Protein AF-A0A645AH05-F1 (afdb_monomer_lite)

Sequence (166 aa):
MNACRYAFIMENSIRQEVILRMQNDTMQLKPILEMVSTCQETLINILQQVISKVDLSTYPELNALQVLFDTNWTENFKFEICKGETTEQLMDLYMNLSALSSITERSLQFYRQAANNSAYEYEKIFFNSLAEQKKVIKRRIDSALRVVYNSLWSQVGFAPFIFGKE

Radius of gyration: 18.34 Å; chains: 1; bounding box: 56×28×51 Å

Structure (mmCIF, N/CA/C/O backbone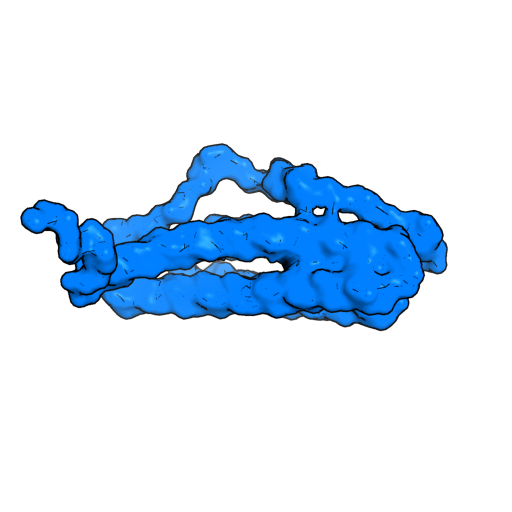):
data_AF-A0A645AH05-F1
#
_entry.id   AF-A0A645AH05-F1
#
loop_
_atom_site.group_PDB
_atom_site.id
_atom_site.type_symbol
_atom_site.label_atom_id
_atom_site.label_alt_id
_atom_site.label_comp_id
_atom_site.label_asym_id
_atom_site.label_entity_id
_atom_site.label_seq_id
_atom_site.pdbx_PDB_ins_code
_atom_site.Cartn_x
_atom_site.Cartn_y
_atom_site.Cartn_z
_atom_site.occupancy
_atom_site.B_iso_or_equiv
_atom_site.auth_seq_id
_atom_site.auth_comp_id
_atom_site.auth_asym_id
_atom_site.auth_atom_id
_atom_site.pdbx_PDB_model_num
ATOM 1 N N . MET A 1 1 ? 11.249 6.723 -18.823 1.00 58.12 1 MET A N 1
ATOM 2 C CA . MET A 1 1 ? 12.039 7.430 -17.777 1.00 58.12 1 MET A CA 1
ATOM 3 C C . MET A 1 1 ? 11.207 8.334 -16.841 1.00 58.12 1 MET A C 1
ATOM 5 O O . MET A 1 1 ? 11.479 8.325 -15.646 1.00 58.12 1 MET A O 1
ATOM 9 N N . ASN A 1 2 ? 10.169 9.056 -17.300 1.00 81.44 2 ASN A N 1
ATOM 10 C CA . ASN A 1 2 ? 9.341 9.902 -16.408 1.00 81.44 2 ASN A CA 1
ATOM 11 C C . ASN A 1 2 ? 8.515 9.120 -15.367 1.00 81.44 2 ASN A C 1
ATOM 13 O O . ASN A 1 2 ? 8.394 9.571 -14.232 1.00 81.44 2 ASN A O 1
ATOM 17 N N . ALA A 1 3 ? 8.005 7.932 -15.714 1.00 90.62 3 ALA A N 1
ATOM 18 C CA . ALA A 1 3 ? 7.156 7.144 -14.816 1.00 90.62 3 ALA A CA 1
ATOM 19 C C . ALA A 1 3 ? 7.887 6.669 -13.547 1.00 90.62 3 ALA A C 1
ATOM 21 O O . ALA A 1 3 ? 7.346 6.802 -12.457 1.00 90.62 3 ALA A O 1
ATOM 22 N N . CYS A 1 4 ? 9.133 6.188 -13.656 1.00 90.81 4 CYS A N 1
ATOM 23 C CA . CYS A 1 4 ? 9.918 5.764 -12.487 1.00 90.81 4 CYS A CA 1
ATOM 24 C C . CYS A 1 4 ? 10.260 6.941 -11.561 1.00 90.81 4 CYS A C 1
ATOM 26 O O . CYS A 1 4 ? 10.175 6.805 -10.346 1.00 90.81 4 CYS A O 1
ATOM 28 N N . ARG A 1 5 ? 10.595 8.115 -12.120 1.00 92.44 5 ARG A N 1
ATOM 29 C CA . ARG A 1 5 ? 10.844 9.329 -11.322 1.00 92.44 5 ARG A CA 1
ATOM 30 C C . ARG A 1 5 ? 9.587 9.799 -10.597 1.00 92.44 5 ARG A C 1
ATOM 32 O O . ARG A 1 5 ? 9.654 10.132 -9.420 1.00 92.44 5 ARG A O 1
ATOM 39 N N . TYR A 1 6 ? 8.447 9.790 -11.286 1.00 95.06 6 TYR A N 1
ATOM 40 C CA . TYR A 1 6 ? 7.163 10.103 -10.665 1.00 95.06 6 TYR A CA 1
ATOM 41 C C . TYR A 1 6 ? 6.820 9.103 -9.556 1.00 95.06 6 TYR A C 1
ATOM 43 O O . TYR A 1 6 ? 6.483 9.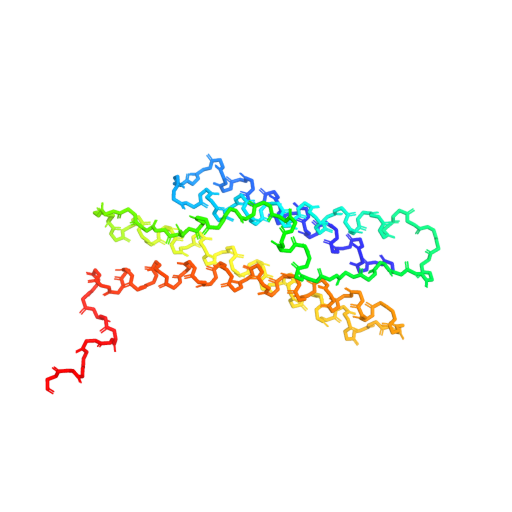521 -8.453 1.00 95.06 6 TYR A O 1
ATOM 51 N N . ALA A 1 7 ? 6.982 7.801 -9.818 1.00 95.44 7 ALA A N 1
ATOM 52 C CA . ALA A 1 7 ? 6.788 6.751 -8.825 1.00 95.44 7 ALA A CA 1
ATOM 53 C C . ALA A 1 7 ? 7.652 6.996 -7.584 1.00 95.44 7 ALA A C 1
ATOM 55 O O . ALA A 1 7 ? 7.148 6.979 -6.472 1.00 95.44 7 ALA A O 1
ATOM 56 N N . PHE A 1 8 ? 8.934 7.313 -7.770 1.00 95.38 8 PHE A N 1
ATOM 57 C CA . PHE A 1 8 ? 9.848 7.596 -6.667 1.00 95.38 8 PHE A CA 1
ATOM 58 C C . PHE A 1 8 ? 9.394 8.781 -5.807 1.00 95.38 8 PHE A C 1
ATOM 60 O O . PHE A 1 8 ? 9.416 8.690 -4.581 1.00 95.38 8 PHE A O 1
ATOM 67 N N . ILE A 1 9 ? 8.954 9.880 -6.428 1.00 96.19 9 ILE A N 1
ATOM 68 C CA . ILE A 1 9 ? 8.418 11.039 -5.698 1.00 96.19 9 ILE A CA 1
ATOM 69 C C . ILE A 1 9 ? 7.149 10.641 -4.940 1.00 96.19 9 ILE A C 1
ATOM 71 O O . ILE A 1 9 ? 7.045 10.912 -3.747 1.00 96.19 9 ILE A O 1
ATOM 75 N N . MET A 1 10 ? 6.225 9.951 -5.612 1.00 96.88 10 MET A N 1
ATOM 76 C CA . MET A 1 10 ? 4.979 9.471 -5.019 1.00 96.88 10 MET A CA 1
ATOM 77 C C . MET A 1 10 ? 5.250 8.590 -3.796 1.00 96.88 10 MET A C 1
ATOM 79 O O . MET A 1 10 ? 4.689 8.845 -2.736 1.00 96.88 10 MET A O 1
ATOM 83 N N . GLU A 1 11 ? 6.137 7.598 -3.900 1.00 97.12 11 GLU A N 1
ATOM 84 C CA . GLU A 1 11 ? 6.438 6.708 -2.775 1.00 97.12 11 GLU A CA 1
ATOM 85 C C . GLU A 1 11 ? 7.123 7.426 -1.613 1.00 97.12 11 GLU A C 1
ATOM 87 O O . GLU A 1 11 ? 6.805 7.156 -0.454 1.00 97.12 11 GLU A O 1
ATOM 92 N N . ASN A 1 12 ? 7.993 8.401 -1.889 1.00 96.62 12 ASN A N 1
ATOM 93 C CA . ASN A 1 12 ? 8.559 9.242 -0.835 1.00 96.62 12 ASN A CA 1
ATOM 94 C C . ASN A 1 12 ? 7.485 10.068 -0.117 1.00 96.62 12 ASN A C 1
ATOM 96 O O . ASN A 1 12 ? 7.509 10.144 1.111 1.00 96.62 12 ASN A O 1
ATOM 100 N N . SER A 1 13 ? 6.523 10.641 -0.847 1.00 96.88 13 SER A N 1
ATOM 101 C CA . SER A 1 13 ? 5.395 11.358 -0.242 1.00 96.88 13 SER A CA 1
ATOM 102 C C . SER A 1 13 ? 4.529 10.435 0.615 1.00 96.88 13 SER A C 1
ATOM 104 O O . SER A 1 13 ? 4.148 10.808 1.721 1.00 96.88 13 SER A O 1
ATOM 106 N N . ILE A 1 14 ? 4.272 9.203 0.162 1.00 96.31 14 ILE A N 1
ATOM 107 C CA . ILE A 1 14 ? 3.537 8.211 0.959 1.00 96.31 14 ILE A CA 1
ATOM 108 C C . ILE A 1 14 ? 4.321 7.848 2.225 1.00 96.31 14 ILE A C 1
ATOM 110 O O . ILE A 1 14 ? 3.734 7.765 3.302 1.00 96.31 14 ILE A O 1
ATOM 114 N N . ARG A 1 15 ? 5.645 7.672 2.136 1.00 95.50 15 ARG A N 1
ATOM 115 C CA . ARG A 1 15 ? 6.482 7.406 3.315 1.00 95.50 15 ARG A CA 1
ATOM 116 C C . ARG A 1 15 ? 6.425 8.554 4.324 1.00 95.50 15 ARG A C 1
ATOM 118 O O . ARG A 1 15 ? 6.282 8.299 5.514 1.00 95.50 15 ARG A O 1
ATOM 125 N N . GLN A 1 16 ? 6.510 9.803 3.867 1.00 95.25 16 GLN A N 1
ATOM 126 C CA . GLN A 1 16 ? 6.381 10.976 4.740 1.00 95.25 16 GLN A CA 1
ATOM 127 C C . GLN A 1 16 ? 5.033 10.986 5.467 1.00 95.25 16 GLN A C 1
ATOM 129 O O . GLN A 1 16 ? 4.989 11.181 6.676 1.00 95.25 16 GLN A O 1
ATOM 134 N N . GLU A 1 17 ? 3.954 10.690 4.749 1.00 94.50 17 GLU A N 1
ATOM 135 C CA . GLU A 1 17 ? 2.595 10.633 5.290 1.00 94.50 17 GLU A CA 1
ATOM 136 C C . GLU A 1 17 ? 2.421 9.523 6.349 1.00 94.50 17 GLU A C 1
ATOM 138 O O . GLU A 1 17 ? 1.711 9.699 7.344 1.00 94.50 17 GLU A O 1
ATOM 143 N N . VAL A 1 18 ? 3.117 8.393 6.179 1.00 94.06 18 VAL A N 1
ATOM 144 C CA . VAL A 1 18 ? 3.192 7.310 7.176 1.00 94.06 18 VAL A CA 1
ATOM 145 C C . VAL A 1 18 ? 3.987 7.745 8.408 1.00 94.06 18 VAL A C 1
ATOM 147 O O . VAL A 1 18 ? 3.527 7.530 9.526 1.00 94.06 18 VAL A O 1
ATOM 150 N N . ILE A 1 19 ? 5.139 8.397 8.227 1.00 92.69 19 ILE A N 1
ATOM 151 C CA . ILE A 1 19 ? 5.971 8.896 9.336 1.00 92.69 19 ILE A CA 1
ATOM 152 C C . ILE A 1 19 ? 5.208 9.934 10.169 1.00 92.69 19 ILE A C 1
ATOM 154 O O . ILE A 1 19 ? 5.238 9.870 11.396 1.00 92.69 19 ILE A O 1
ATOM 158 N N . LEU A 1 20 ? 4.490 10.856 9.520 1.00 92.00 20 LEU A N 1
ATOM 159 C CA . LEU A 1 20 ? 3.661 11.851 10.207 1.00 92.00 20 LEU A CA 1
ATOM 160 C C . LEU A 1 20 ? 2.575 11.188 11.062 1.00 92.00 20 LEU A C 1
ATOM 162 O O . LEU A 1 20 ? 2.339 11.611 12.191 1.00 92.00 20 LEU A O 1
ATOM 166 N N . ARG A 1 21 ? 1.954 10.111 10.567 1.00 91.38 21 ARG A N 1
ATOM 167 C CA . ARG A 1 21 ? 1.013 9.306 11.360 1.00 91.38 21 ARG A CA 1
ATOM 168 C C . ARG A 1 21 ? 1.691 8.597 12.519 1.00 91.38 21 ARG A C 1
ATOM 170 O O . ARG A 1 21 ? 1.199 8.679 13.631 1.00 91.38 21 ARG A O 1
ATOM 177 N N . MET A 1 22 ? 2.863 7.997 12.316 1.00 89.25 22 MET A N 1
ATOM 178 C CA . MET A 1 22 ? 3.605 7.347 13.407 1.00 89.25 22 MET A CA 1
ATOM 179 C C . MET A 1 22 ? 3.934 8.294 14.569 1.00 89.25 22 MET A C 1
ATOM 181 O O . MET A 1 22 ? 4.054 7.834 15.702 1.00 89.25 22 MET A O 1
ATOM 185 N N . GLN A 1 23 ? 4.100 9.591 14.297 1.00 88.44 23 GLN A N 1
ATOM 186 C CA . GLN A 1 23 ? 4.380 10.609 15.313 1.00 88.44 23 GLN A CA 1
ATOM 187 C C . GLN A 1 23 ? 3.128 11.079 16.067 1.00 88.44 23 GLN A C 1
ATOM 189 O O . GLN A 1 23 ? 3.250 11.506 17.214 1.00 88.44 23 GLN A O 1
ATOM 194 N N . ASN A 1 24 ? 1.953 11.005 15.436 1.00 81.31 24 ASN A N 1
ATOM 195 C CA . ASN A 1 24 ? 0.713 11.599 15.941 1.00 81.31 24 ASN A CA 1
ATOM 196 C C . ASN A 1 24 ? -0.336 10.570 16.398 1.00 81.31 24 ASN A C 1
ATOM 198 O O . ASN A 1 24 ? -1.245 10.932 17.141 1.00 81.31 24 ASN A O 1
ATOM 202 N N . ASP A 1 25 ? -0.241 9.315 15.954 1.00 74.94 25 ASP A N 1
ATOM 203 C CA . ASP A 1 25 ? -1.290 8.313 16.147 1.00 74.94 25 ASP A CA 1
ATOM 204 C C . ASP A 1 25 ? -1.160 7.497 17.437 1.00 74.94 25 ASP A C 1
ATOM 206 O O . ASP A 1 25 ? -0.128 7.421 18.109 1.00 74.94 25 ASP A O 1
ATOM 210 N N . THR A 1 26 ? -2.264 6.825 17.757 1.00 73.38 26 THR A N 1
ATOM 211 C CA . THR A 1 26 ? -2.380 5.884 18.865 1.00 73.38 26 THR A CA 1
ATOM 212 C C . THR A 1 26 ? -1.396 4.717 18.721 1.00 73.38 26 THR A C 1
ATOM 214 O O . THR A 1 26 ? -1.121 4.219 17.625 1.00 73.38 26 THR A O 1
ATOM 217 N N . MET A 1 27 ? -0.906 4.201 19.858 1.00 79.19 27 MET A N 1
ATOM 218 C CA . MET A 1 27 ? 0.024 3.057 19.887 1.00 79.19 27 MET A CA 1
ATOM 219 C C . MET A 1 27 ? -0.492 1.815 19.135 1.00 79.19 27 MET A C 1
ATOM 221 O O . MET A 1 27 ? 0.304 0.959 18.764 1.00 79.19 27 MET A O 1
ATOM 225 N N . GLN A 1 28 ? -1.802 1.714 18.893 1.00 85.00 28 GLN A N 1
ATOM 226 C CA . GLN A 1 28 ? -2.431 0.587 18.202 1.00 85.00 28 GLN A CA 1
ATOM 227 C C . GLN A 1 28 ? -2.140 0.549 16.700 1.00 85.00 28 GLN A C 1
ATOM 229 O O . GLN A 1 28 ? -2.055 -0.536 16.126 1.00 85.00 28 GLN A O 1
ATOM 234 N N . LEU A 1 29 ? -1.956 1.704 16.049 1.00 86.94 29 LEU A N 1
ATOM 235 C CA . LEU A 1 29 ? -1.626 1.755 14.619 1.00 86.94 29 LEU A CA 1
ATOM 236 C C . LEU A 1 29 ? -0.140 1.561 14.351 1.00 86.94 29 LEU A C 1
ATOM 238 O O . LEU A 1 29 ? 0.228 1.158 13.245 1.00 86.94 29 LEU A O 1
ATOM 242 N N . LYS A 1 30 ? 0.705 1.805 15.358 1.00 87.69 30 LYS A N 1
ATOM 243 C CA . LYS A 1 30 ? 2.164 1.728 15.247 1.00 87.69 30 LYS A CA 1
ATOM 244 C C . LYS A 1 30 ? 2.651 0.474 14.511 1.00 87.69 30 LYS A C 1
ATOM 246 O O . LYS A 1 30 ? 3.412 0.643 13.563 1.00 87.69 30 LYS A O 1
ATOM 251 N N . PRO A 1 31 ? 2.172 -0.745 14.820 1.00 86.75 31 PRO A N 1
ATOM 252 C CA . PRO A 1 31 ? 2.657 -1.939 14.141 1.00 86.75 31 PRO A CA 1
ATOM 253 C C . PRO A 1 31 ? 2.344 -1.925 12.629 1.00 86.75 31 PRO A C 1
ATOM 255 O O . PRO A 1 31 ? 3.179 -2.291 11.803 1.00 86.75 31 PRO A O 1
ATOM 258 N N . ILE A 1 32 ? 1.144 -1.479 12.237 1.00 88.81 32 ILE A N 1
ATOM 259 C CA . ILE A 1 32 ? 0.756 -1.392 10.819 1.00 88.81 32 ILE A CA 1
ATOM 260 C C . ILE A 1 32 ? 1.578 -0.320 10.116 1.00 88.81 32 ILE A C 1
ATOM 262 O O . ILE A 1 32 ? 2.044 -0.541 9.001 1.00 88.81 32 ILE A O 1
ATOM 266 N N . LEU A 1 33 ? 1.751 0.833 10.756 1.00 91.12 33 LEU A N 1
ATOM 267 C CA . LEU A 1 33 ? 2.507 1.942 10.192 1.00 91.12 33 LEU A CA 1
ATOM 268 C C . LEU A 1 33 ? 3.986 1.581 10.011 1.00 91.12 33 LEU A C 1
ATOM 270 O O . LEU A 1 33 ? 4.549 1.900 8.969 1.00 91.12 33 LEU A O 1
ATOM 274 N N . GLU A 1 34 ? 4.588 0.848 10.951 1.00 89.25 34 GLU A N 1
ATOM 275 C CA . GLU A 1 34 ? 5.951 0.315 10.827 1.00 89.25 34 GLU A CA 1
ATOM 276 C C . GLU A 1 34 ? 6.072 -0.637 9.634 1.00 89.25 34 GLU A C 1
ATOM 278 O O . GLU A 1 34 ? 6.933 -0.432 8.780 1.00 89.25 34 GLU A O 1
ATOM 283 N N . MET A 1 35 ? 5.161 -1.609 9.507 1.00 87.56 35 MET A N 1
ATOM 284 C CA . MET A 1 35 ? 5.120 -2.519 8.355 1.00 87.56 35 MET A CA 1
ATOM 285 C C . MET A 1 35 ? 5.002 -1.746 7.036 1.00 87.56 35 MET A C 1
ATOM 287 O O . MET A 1 35 ? 5.739 -2.020 6.087 1.00 87.56 35 MET A O 1
ATOM 291 N N . VAL A 1 36 ? 4.076 -0.784 6.950 1.00 90.56 36 VAL A N 1
ATOM 292 C CA . VAL A 1 36 ? 3.925 0.022 5.735 1.00 90.56 36 VAL A CA 1
ATOM 293 C C . VAL A 1 36 ? 5.206 0.805 5.469 1.00 90.56 36 VAL A C 1
ATOM 295 O O . VAL A 1 36 ? 5.677 0.780 4.338 1.00 90.56 36 VAL A O 1
ATOM 298 N N . SER A 1 37 ? 5.796 1.439 6.483 1.00 91.56 37 SER A N 1
ATOM 299 C CA . SER A 1 37 ? 7.040 2.202 6.357 1.00 91.56 37 SER A CA 1
ATOM 300 C C . SER A 1 37 ? 8.184 1.350 5.802 1.00 91.56 37 SER A C 1
ATOM 302 O O . SER A 1 37 ? 8.791 1.734 4.804 1.00 91.56 37 SER A O 1
ATOM 304 N N . THR A 1 38 ? 8.425 0.157 6.358 1.00 88.75 38 THR A N 1
ATOM 305 C CA . THR A 1 38 ? 9.467 -0.759 5.864 1.00 88.75 38 THR A CA 1
ATOM 306 C C . THR A 1 38 ? 9.220 -1.159 4.410 1.00 88.75 38 THR A C 1
ATOM 308 O O . THR A 1 38 ? 10.130 -1.102 3.584 1.00 88.75 38 THR A O 1
ATOM 311 N N . CYS A 1 39 ? 7.978 -1.495 4.053 1.00 87.94 39 CYS A N 1
ATOM 312 C CA . CYS A 1 39 ? 7.632 -1.793 2.665 1.00 87.94 39 CYS A CA 1
ATOM 313 C C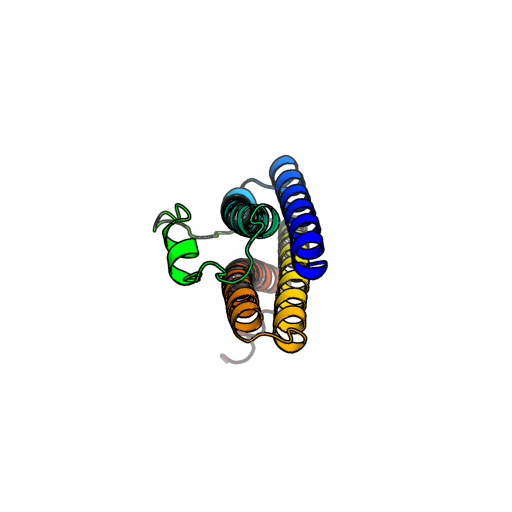 . CYS A 1 39 ? 7.870 -0.593 1.731 1.00 87.94 39 CYS A C 1
ATOM 315 O O . CYS A 1 39 ? 8.336 -0.778 0.604 1.00 87.94 39 CYS A O 1
ATOM 317 N N . GLN A 1 40 ? 7.569 0.635 2.177 1.00 91.31 40 GLN A N 1
ATOM 318 C CA . GLN A 1 40 ? 7.850 1.842 1.394 1.00 91.31 40 GLN A CA 1
ATOM 319 C C . GLN A 1 40 ? 9.344 2.047 1.180 1.00 91.31 40 GLN A C 1
ATOM 321 O O . GLN A 1 40 ? 9.755 2.387 0.076 1.00 91.31 40 GLN A O 1
ATOM 326 N N . GLU A 1 41 ? 10.166 1.826 2.203 1.00 91.50 41 GLU A N 1
ATOM 327 C CA . GLU A 1 41 ? 11.618 1.948 2.080 1.00 91.50 41 GLU A CA 1
ATOM 328 C C . GLU A 1 41 ? 12.179 0.970 1.051 1.00 91.50 41 GLU A C 1
ATOM 330 O O . GLU A 1 41 ? 12.956 1.375 0.186 1.00 91.50 41 GLU A O 1
ATOM 335 N N . THR A 1 42 ? 11.722 -0.284 1.062 1.00 88.56 42 THR A N 1
ATOM 336 C CA . THR A 1 42 ? 12.131 -1.267 0.052 1.00 88.56 42 THR A CA 1
ATOM 337 C C . THR A 1 42 ? 11.736 -0.824 -1.360 1.00 88.56 42 THR A C 1
ATOM 339 O O . THR A 1 42 ? 12.571 -0.847 -2.265 1.00 88.56 42 THR A O 1
ATOM 342 N N . LEU A 1 43 ? 10.504 -0.344 -1.557 1.00 90.56 43 LEU A N 1
ATOM 343 C CA . LEU A 1 43 ? 10.039 0.175 -2.850 1.00 90.56 43 LEU A CA 1
ATOM 344 C C . LEU A 1 43 ? 10.853 1.385 -3.328 1.00 90.56 43 LEU A C 1
ATOM 346 O O . LEU A 1 43 ? 11.255 1.445 -4.491 1.00 90.56 43 LEU A O 1
ATOM 350 N N . ILE A 1 44 ? 11.124 2.337 -2.436 1.00 93.75 44 ILE A N 1
ATOM 351 C CA . ILE A 1 44 ? 11.926 3.529 -2.726 1.00 93.75 44 ILE A CA 1
ATOM 352 C C . ILE A 1 44 ? 13.347 3.126 -3.124 1.00 93.75 44 ILE A C 1
ATOM 354 O O . ILE A 1 44 ? 13.867 3.644 -4.110 1.00 93.75 44 ILE A O 1
ATOM 358 N N . ASN A 1 45 ? 13.954 2.170 -2.417 1.00 90.62 45 ASN A N 1
ATOM 359 C CA . ASN A 1 45 ? 15.293 1.670 -2.726 1.00 90.62 45 ASN A CA 1
ATOM 360 C C . ASN A 1 45 ? 15.349 1.015 -4.112 1.00 90.62 45 ASN A C 1
ATOM 362 O O . ASN A 1 45 ? 16.255 1.302 -4.894 1.00 90.62 45 ASN A O 1
ATOM 366 N N . ILE A 1 46 ? 14.355 0.191 -4.448 1.00 89.56 46 ILE A N 1
ATOM 367 C CA . ILE A 1 46 ? 14.217 -0.422 -5.776 1.00 89.56 46 ILE A CA 1
ATOM 368 C C . ILE A 1 46 ? 14.106 0.658 -6.861 1.00 89.56 46 ILE A C 1
ATOM 370 O O . ILE A 1 46 ? 14.830 0.625 -7.858 1.00 89.56 46 ILE A O 1
ATOM 374 N N . LEU A 1 47 ? 13.222 1.641 -6.669 1.00 91.25 47 LEU A N 1
ATOM 375 C CA . LEU A 1 47 ? 13.022 2.732 -7.625 1.00 91.25 47 LEU A CA 1
ATOM 376 C C . LEU A 1 47 ? 14.284 3.587 -7.781 1.00 91.25 47 LEU A C 1
ATOM 378 O O . LEU A 1 47 ? 14.641 3.949 -8.901 1.00 91.25 47 LEU A O 1
ATOM 382 N N . GLN A 1 48 ? 14.992 3.865 -6.685 1.00 91.31 48 GLN A N 1
ATOM 383 C CA . GLN A 1 48 ? 16.256 4.595 -6.706 1.00 91.31 48 GLN A CA 1
ATOM 384 C C . GLN A 1 48 ? 17.316 3.849 -7.519 1.00 91.31 48 GLN A C 1
ATOM 386 O O . GLN A 1 48 ? 17.992 4.464 -8.341 1.00 91.31 48 GLN A O 1
ATOM 391 N N . GLN A 1 49 ? 17.444 2.530 -7.338 1.00 87.94 49 GLN A N 1
ATOM 392 C CA . GLN A 1 49 ? 18.376 1.711 -8.118 1.00 87.94 49 GLN A CA 1
ATOM 393 C C . GLN A 1 49 ? 18.063 1.767 -9.616 1.00 87.94 49 GLN A C 1
ATOM 395 O O . GLN A 1 49 ? 18.976 1.900 -10.427 1.00 87.94 49 GLN A O 1
ATOM 400 N N . VAL A 1 50 ? 16.781 1.705 -9.985 1.00 87.25 50 VAL A N 1
ATOM 401 C CA . VAL A 1 50 ? 16.340 1.796 -11.384 1.00 87.25 50 VAL A CA 1
ATOM 402 C C . VAL A 1 50 ? 16.619 3.179 -11.976 1.00 87.25 50 VAL A C 1
ATOM 404 O O . VAL A 1 50 ? 17.088 3.272 -13.104 1.00 87.25 50 VAL A O 1
ATOM 407 N N . ILE A 1 51 ? 16.377 4.258 -11.225 1.00 88.50 51 ILE A N 1
ATOM 408 C CA . ILE A 1 51 ? 16.639 5.633 -11.684 1.00 88.50 51 ILE A CA 1
ATOM 409 C C . ILE A 1 51 ? 18.142 5.898 -11.847 1.00 88.50 51 ILE A C 1
ATOM 411 O O . ILE A 1 51 ? 18.531 6.644 -12.745 1.00 88.50 51 ILE A O 1
ATOM 415 N N . SER A 1 52 ? 18.975 5.311 -10.984 1.00 84.44 52 SER A N 1
ATOM 416 C CA . SER A 1 52 ? 20.428 5.501 -10.996 1.00 84.44 52 SER A CA 1
ATOM 417 C C . SER A 1 52 ? 21.154 4.683 -12.074 1.00 84.44 52 SER A C 1
ATOM 419 O O . SER A 1 52 ? 22.311 4.978 -12.374 1.00 84.44 52 SER A O 1
ATOM 421 N N . LYS A 1 53 ? 20.523 3.656 -12.659 1.00 80.19 53 LYS A N 1
ATOM 422 C CA . LYS A 1 53 ? 21.123 2.854 -13.736 1.00 80.19 53 LYS A CA 1
ATOM 423 C C . LYS A 1 53 ? 21.013 3.574 -15.085 1.00 80.19 53 LYS A C 1
ATOM 425 O O . LYS A 1 53 ? 19.935 3.993 -15.494 1.00 80.19 53 LYS A O 1
ATOM 430 N N . VAL A 1 54 ? 22.146 3.689 -15.784 1.00 59.19 54 VAL A N 1
ATOM 431 C CA . VAL A 1 54 ? 22.238 4.287 -17.133 1.00 59.19 54 VAL A CA 1
ATOM 432 C C . VAL A 1 54 ? 21.738 3.317 -18.210 1.00 59.19 54 VAL A C 1
ATOM 434 O O . VAL A 1 54 ? 21.162 3.752 -19.204 1.00 59.19 54 VAL A O 1
ATOM 437 N N . ASP A 1 55 ? 21.915 2.010 -17.994 1.00 63.69 55 ASP A N 1
ATOM 438 C CA . ASP A 1 55 ? 21.450 0.955 -18.893 1.00 63.69 55 ASP A CA 1
ATOM 439 C C . ASP A 1 55 ? 20.169 0.306 -18.340 1.00 63.69 55 ASP A C 1
ATOM 441 O O . ASP A 1 55 ? 20.170 -0.327 -17.282 1.00 63.69 55 ASP A O 1
ATOM 445 N N . LEU A 1 56 ? 19.062 0.527 -19.051 1.00 58.41 56 LEU A N 1
ATOM 446 C CA . LEU A 1 56 ? 17.706 0.092 -18.694 1.00 58.41 56 LEU A CA 1
ATOM 447 C C . LEU A 1 56 ? 17.350 -1.280 -19.281 1.00 58.41 56 LEU A C 1
ATOM 449 O O . LEU A 1 56 ? 16.220 -1.738 -19.121 1.00 58.41 56 LEU A O 1
ATOM 453 N N . SER A 1 57 ? 18.292 -1.944 -19.959 1.00 60.16 57 SER A N 1
ATOM 454 C CA . SER A 1 57 ? 18.072 -3.251 -20.589 1.00 60.16 57 SER A CA 1
ATOM 455 C C . SER A 1 57 ? 17.731 -4.373 -19.598 1.00 60.16 57 SER A C 1
ATOM 457 O O . SER A 1 57 ? 17.255 -5.428 -20.012 1.00 60.16 57 SER A O 1
ATOM 459 N N . THR A 1 58 ? 17.919 -4.155 -18.291 1.00 62.78 58 THR A N 1
ATOM 460 C CA . THR A 1 58 ? 17.579 -5.119 -17.237 1.00 62.78 58 THR A CA 1
ATOM 461 C C . THR A 1 58 ? 16.958 -4.434 -16.017 1.00 62.78 58 THR A C 1
ATOM 463 O O . THR A 1 58 ? 17.643 -3.918 -15.128 1.00 62.78 58 THR A O 1
ATOM 466 N N . TYR A 1 59 ? 15.625 -4.454 -15.948 1.00 65.50 59 TYR A N 1
ATOM 467 C CA . TYR A 1 59 ? 14.920 -4.169 -14.699 1.00 65.50 59 TYR A CA 1
ATOM 468 C C . TYR A 1 59 ? 15.110 -5.338 -13.725 1.00 65.50 59 TYR A C 1
ATOM 470 O O . TYR A 1 59 ? 15.121 -6.489 -14.163 1.00 65.50 59 TYR A O 1
ATOM 478 N N . PRO A 1 60 ? 15.274 -5.076 -12.415 1.00 66.94 60 PRO A N 1
ATOM 479 C CA . PRO A 1 60 ? 15.337 -6.150 -11.438 1.00 66.94 60 PRO A CA 1
ATOM 480 C C . PRO A 1 60 ? 13.999 -6.893 -11.424 1.00 66.94 60 PRO A C 1
ATOM 482 O O . PRO A 1 60 ? 12.939 -6.272 -11.315 1.00 66.94 60 PRO A O 1
ATOM 485 N N . GLU A 1 61 ? 14.047 -8.219 -11.529 1.00 65.06 61 GLU A N 1
ATOM 486 C CA . GLU A 1 61 ? 12.879 -9.046 -11.257 1.00 65.06 61 GLU A CA 1
ATOM 487 C C . GLU A 1 61 ? 12.616 -9.007 -9.751 1.00 65.06 61 GLU A C 1
ATOM 489 O O . GLU A 1 61 ? 13.501 -9.272 -8.936 1.00 65.06 61 GLU A O 1
ATOM 494 N N . LEU A 1 62 ? 11.404 -8.610 -9.373 1.00 64.88 62 LEU A N 1
ATOM 495 C CA . LEU A 1 62 ? 11.022 -8.460 -7.976 1.00 64.88 62 LEU A CA 1
ATOM 496 C C . LEU A 1 62 ? 10.004 -9.532 -7.627 1.00 64.88 62 LEU A C 1
ATOM 498 O O . LEU A 1 62 ? 8.888 -9.532 -8.154 1.00 64.88 62 LEU A O 1
ATOM 502 N N . ASN A 1 63 ? 10.361 -10.399 -6.685 1.00 65.88 63 ASN A N 1
ATOM 503 C CA . ASN A 1 63 ? 9.415 -11.327 -6.095 1.00 65.88 63 ASN A CA 1
ATOM 504 C C . ASN A 1 63 ? 8.652 -10.615 -4.970 1.00 65.88 63 ASN A C 1
ATOM 506 O O . ASN A 1 63 ? 9.199 -10.331 -3.904 1.00 65.88 63 ASN A O 1
ATOM 510 N N . ALA A 1 64 ? 7.373 -10.317 -5.211 1.00 60.31 64 ALA A N 1
ATOM 511 C CA . ALA A 1 64 ? 6.531 -9.611 -4.249 1.00 60.31 64 ALA A CA 1
ATOM 512 C C . ALA A 1 64 ? 6.426 -10.340 -2.897 1.00 60.31 64 ALA A C 1
ATOM 514 O O . ALA A 1 64 ? 6.335 -9.683 -1.864 1.00 60.31 64 ALA A O 1
ATOM 515 N N . LEU A 1 65 ? 6.478 -11.678 -2.895 1.00 58.69 65 LEU A N 1
ATOM 516 C CA . LEU A 1 65 ? 6.467 -12.477 -1.668 1.00 58.69 65 LEU A CA 1
ATOM 517 C C . LEU A 1 65 ? 7.783 -12.352 -0.906 1.00 58.69 65 LEU A C 1
ATOM 519 O O . LEU A 1 65 ? 7.761 -12.245 0.311 1.00 58.69 65 LEU A O 1
ATOM 523 N N . GLN A 1 66 ? 8.912 -12.311 -1.608 1.00 65.75 66 GLN A N 1
ATOM 524 C CA . GLN A 1 66 ? 10.218 -12.162 -0.973 1.00 65.75 66 GLN A CA 1
ATOM 525 C C . GLN A 1 66 ? 10.327 -10.826 -0.232 1.00 65.75 66 GLN A C 1
ATOM 527 O O . GLN A 1 66 ? 10.701 -10.814 0.930 1.00 65.75 66 GLN A O 1
ATOM 532 N N . VAL A 1 67 ? 9.859 -9.727 -0.834 1.00 59.97 67 VAL A N 1
ATOM 533 C CA . VAL A 1 67 ? 9.809 -8.417 -0.157 1.00 59.97 67 VAL A CA 1
ATOM 534 C C . VAL A 1 67 ? 8.958 -8.456 1.119 1.00 59.97 67 VAL A C 1
ATOM 536 O O . VAL A 1 67 ? 9.326 -7.835 2.109 1.00 59.97 67 VAL A O 1
ATOM 539 N N . LEU A 1 68 ? 7.853 -9.209 1.126 1.00 58.88 68 LEU A N 1
ATOM 540 C CA . LEU A 1 68 ? 7.005 -9.388 2.313 1.00 58.88 68 LEU A CA 1
ATOM 541 C C . LEU A 1 68 ? 7.638 -10.240 3.411 1.00 58.88 68 LEU A C 1
ATOM 543 O O . LEU A 1 68 ? 7.359 -10.006 4.583 1.00 58.88 68 LEU A O 1
ATOM 547 N N . PHE A 1 69 ? 8.416 -11.255 3.042 1.00 58.22 69 PHE A N 1
ATOM 548 C CA . PHE A 1 69 ? 9.096 -12.116 4.008 1.00 58.22 69 PHE A CA 1
ATOM 549 C C . PHE A 1 69 ? 10.383 -11.474 4.543 1.00 58.22 69 PHE A C 1
ATOM 551 O O . PHE A 1 69 ? 10.736 -11.711 5.694 1.00 58.22 69 PHE A O 1
ATOM 558 N N . ASP A 1 70 ? 11.038 -10.627 3.743 1.00 61.22 70 ASP A N 1
ATOM 559 C CA . ASP A 1 70 ? 12.243 -9.886 4.129 1.00 61.22 70 ASP A CA 1
ATOM 560 C C . ASP A 1 70 ? 11.920 -8.659 4.996 1.00 61.22 70 ASP A C 1
ATOM 562 O O . ASP A 1 70 ? 12.737 -8.240 5.819 1.00 61.22 70 ASP A O 1
ATOM 566 N N . THR A 1 71 ? 10.721 -8.073 4.868 1.00 59.69 71 THR A N 1
ATOM 567 C CA . THR A 1 71 ? 10.220 -7.187 5.922 1.00 59.69 71 THR A CA 1
ATOM 568 C C . THR A 1 71 ? 10.014 -8.033 7.170 1.00 59.69 71 THR A C 1
ATOM 570 O O . THR A 1 71 ? 9.200 -8.945 7.109 1.00 59.69 71 THR A O 1
ATOM 573 N N . ASN A 1 72 ? 10.753 -7.743 8.255 1.00 53.00 72 ASN A N 1
ATOM 574 C CA . ASN A 1 72 ? 10.721 -8.388 9.583 1.00 53.00 72 ASN A CA 1
ATOM 575 C C . ASN A 1 72 ? 9.299 -8.477 10.167 1.00 53.00 72 ASN A 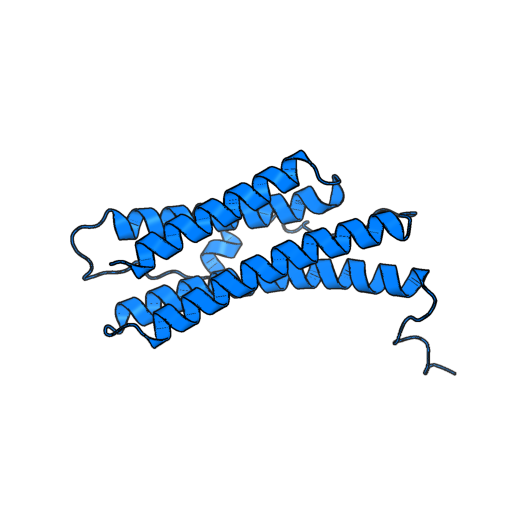C 1
ATOM 577 O O . ASN A 1 72 ? 8.935 -7.806 11.134 1.00 53.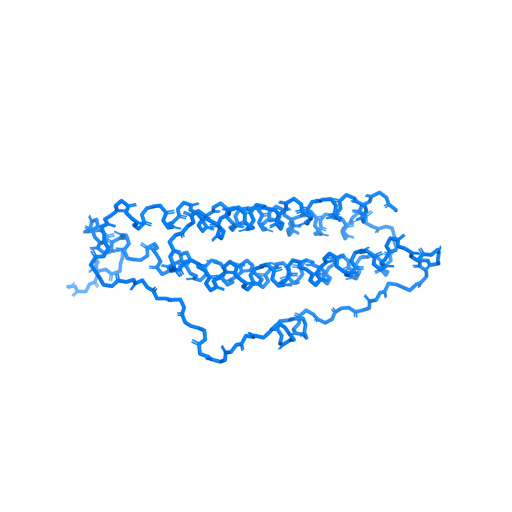00 72 ASN A O 1
ATOM 581 N N . TRP A 1 73 ? 8.470 -9.309 9.563 1.00 57.12 73 TRP A N 1
ATOM 582 C CA . TRP A 1 73 ? 7.114 -9.553 9.972 1.00 57.12 73 TRP A CA 1
ATOM 583 C C . TRP A 1 73 ? 7.210 -10.699 10.957 1.00 57.12 73 TRP A C 1
ATOM 585 O O . TRP A 1 73 ? 7.244 -11.871 10.593 1.00 57.12 73 TRP A O 1
ATOM 595 N N . THR A 1 74 ? 7.383 -10.339 12.226 1.00 54.88 74 THR A N 1
ATOM 596 C CA . THR A 1 74 ? 7.357 -11.321 13.300 1.00 54.88 74 THR A CA 1
ATOM 597 C C . THR A 1 74 ? 6.031 -12.073 13.204 1.00 54.88 74 THR A C 1
ATOM 599 O O . THR A 1 74 ? 4.969 -11.461 13.090 1.00 54.88 74 THR A O 1
ATOM 602 N N . GLU A 1 75 ? 6.076 -13.407 13.255 1.00 55.00 75 GLU A N 1
ATOM 603 C CA . GLU A 1 75 ? 4.905 -14.305 13.176 1.00 55.00 75 GLU A CA 1
ATOM 604 C C . GLU A 1 75 ? 3.810 -13.988 14.223 1.00 55.00 75 GLU A C 1
ATOM 606 O O . GLU A 1 75 ? 2.698 -14.505 14.162 1.00 55.00 75 GLU A O 1
ATOM 611 N N . ASN A 1 76 ? 4.102 -13.074 15.151 1.00 53.25 76 ASN A N 1
ATOM 612 C CA . ASN A 1 76 ? 3.233 -12.572 16.205 1.00 53.25 76 ASN A CA 1
ATOM 613 C C . ASN A 1 76 ? 2.470 -11.284 15.842 1.00 53.25 76 ASN A C 1
ATOM 615 O O . ASN A 1 76 ? 1.819 -10.702 16.711 1.00 53.25 76 ASN A O 1
ATOM 619 N N . PHE A 1 77 ? 2.535 -10.798 14.597 1.00 66.94 77 PHE A N 1
ATOM 620 C CA . PHE A 1 77 ? 1.809 -9.590 14.210 1.00 66.94 77 PHE A CA 1
ATOM 621 C C . PHE A 1 77 ? 0.301 -9.842 14.116 1.00 66.94 77 PHE A C 1
ATOM 623 O O . PHE A 1 77 ? -0.221 -10.323 13.106 1.00 66.94 77 PHE A O 1
ATOM 630 N N . LYS A 1 78 ? -0.424 -9.446 15.159 1.00 72.38 78 LYS A N 1
ATOM 631 C CA . LYS A 1 78 ? -1.882 -9.417 15.171 1.00 72.38 78 LYS A CA 1
ATOM 632 C C . LYS A 1 78 ? -2.338 -8.010 15.524 1.00 72.38 78 LYS A C 1
ATOM 634 O O . LYS A 1 78 ? -2.096 -7.534 16.627 1.00 72.38 78 LYS A O 1
ATOM 639 N N . PHE A 1 79 ? -2.974 -7.337 14.567 1.00 83.69 79 PHE A N 1
ATOM 640 C CA . PHE A 1 79 ? -3.656 -6.081 14.853 1.00 83.69 79 PHE A CA 1
ATOM 641 C C . PHE A 1 79 ? -4.852 -6.378 15.758 1.00 83.69 79 PHE A C 1
ATOM 643 O O . PHE A 1 79 ? -5.739 -7.152 15.387 1.00 83.69 79 PHE A O 1
ATOM 650 N N . GLU A 1 80 ? -4.856 -5.776 16.941 1.00 85.12 80 GLU A N 1
ATOM 651 C CA . GLU A 1 80 ? -5.916 -5.913 17.928 1.00 85.12 80 GLU A CA 1
ATOM 652 C C . GLU A 1 80 ? -6.330 -4.533 18.426 1.00 85.12 80 GLU A C 1
ATOM 654 O O . GLU A 1 80 ? -5.500 -3.647 18.622 1.00 85.12 80 GLU A O 1
ATOM 659 N N . ILE A 1 81 ? -7.633 -4.381 18.626 1.00 86.56 81 ILE A N 1
ATOM 660 C CA . ILE A 1 81 ? -8.239 -3.185 19.199 1.00 86.56 81 ILE A CA 1
ATOM 661 C C . ILE A 1 81 ? -8.169 -3.307 20.718 1.00 86.56 81 ILE A C 1
ATOM 663 O O . ILE A 1 81 ? -8.498 -4.363 21.272 1.00 86.56 81 ILE A O 1
ATOM 667 N N . CYS A 1 82 ? -7.777 -2.236 21.406 1.00 85.25 82 CYS A N 1
ATOM 668 C CA . CYS A 1 82 ? -7.801 -2.224 22.866 1.00 85.25 82 CYS A CA 1
ATOM 669 C C . CYS A 1 82 ? -9.231 -2.402 23.406 1.00 85.25 82 CYS A C 1
ATOM 671 O O . CYS A 1 82 ? -10.208 -1.870 22.882 1.00 85.25 82 CYS A O 1
ATOM 673 N N . LYS A 1 83 ? -9.380 -3.149 24.504 1.00 81.62 83 LYS A N 1
ATOM 674 C CA . LYS A 1 83 ? -10.690 -3.287 25.154 1.00 81.62 83 LYS A CA 1
ATOM 675 C C . LYS A 1 83 ? -11.134 -1.939 25.724 1.00 81.62 83 LYS A C 1
ATOM 677 O O . LYS A 1 83 ? -10.368 -1.296 26.434 1.00 81.62 83 LYS A O 1
ATOM 682 N N . GLY A 1 84 ? -12.391 -1.576 25.476 1.00 82.94 84 GLY A N 1
ATOM 683 C CA . GLY A 1 84 ? -13.005 -0.373 26.045 1.00 82.94 84 GLY A CA 1
ATOM 684 C C . GLY A 1 84 ? -12.786 0.910 25.245 1.00 82.94 84 GLY A C 1
ATOM 685 O O . GLY A 1 84 ? -13.035 1.981 25.788 1.00 82.94 84 GLY A O 1
ATOM 686 N N . GLU A 1 85 ? -12.344 0.826 23.987 1.00 86.94 85 GLU A N 1
ATOM 687 C CA . GLU A 1 85 ? -12.307 2.005 23.118 1.00 86.94 85 GLU A CA 1
ATOM 688 C C . GLU A 1 85 ? -13.694 2.613 22.907 1.00 86.94 85 GLU A C 1
ATOM 690 O O . GLU A 1 85 ? -14.686 1.900 22.727 1.00 86.94 85 GLU A O 1
ATOM 695 N N . THR A 1 86 ? -13.755 3.942 22.904 1.00 90.94 86 THR A N 1
ATOM 696 C CA . THR A 1 86 ? -14.973 4.682 22.576 1.00 90.94 86 THR A CA 1
ATOM 697 C C . THR A 1 86 ? -15.244 4.645 21.072 1.00 90.94 86 THR A C 1
ATOM 699 O O . THR A 1 86 ? -14.356 4.390 20.256 1.00 90.94 86 THR A O 1
ATOM 702 N N . THR A 1 87 ? -16.482 4.945 20.679 1.00 90.75 87 THR A N 1
ATOM 703 C CA . THR A 1 87 ? -16.856 5.019 19.259 1.00 90.75 87 THR A CA 1
ATOM 704 C C . THR A 1 87 ? -16.053 6.082 18.510 1.00 90.75 87 THR A C 1
ATOM 706 O O . THR A 1 87 ? -15.694 5.872 17.357 1.00 90.75 87 THR A O 1
ATOM 709 N N . GLU A 1 88 ? -15.735 7.197 19.170 1.00 91.50 88 GLU A N 1
ATOM 710 C CA . GLU A 1 88 ? -14.905 8.272 18.616 1.00 91.50 88 GLU A CA 1
ATOM 711 C C . GLU A 1 88 ? -13.479 7.784 18.320 1.00 91.50 88 GLU A C 1
ATOM 713 O O . GLU A 1 88 ? -13.008 7.924 17.196 1.00 91.50 88 GLU A O 1
ATOM 718 N N . GLN A 1 89 ? -12.846 7.086 19.271 1.00 91.56 89 GLN A N 1
ATOM 719 C CA . GLN A 1 89 ? -11.507 6.508 19.091 1.00 91.56 89 GLN A CA 1
ATOM 720 C C . GLN A 1 89 ? -11.464 5.493 17.942 1.00 91.56 89 GLN A C 1
ATOM 722 O O . GLN A 1 89 ? -10.557 5.517 17.110 1.00 91.56 89 GLN A O 1
ATOM 727 N N . LEU A 1 90 ? -12.475 4.627 17.854 1.00 91.81 90 LEU A N 1
ATOM 728 C CA . LEU A 1 90 ? -12.592 3.677 16.751 1.00 91.81 90 LEU A CA 1
ATOM 729 C C . LEU A 1 90 ? -12.817 4.369 15.403 1.00 91.81 90 LEU A C 1
ATOM 731 O O . LEU A 1 90 ? -12.332 3.886 14.377 1.00 91.81 90 LEU A O 1
ATOM 735 N N . MET A 1 91 ? -13.555 5.479 15.383 1.00 92.44 91 MET A N 1
ATOM 736 C CA . MET A 1 91 ? -13.782 6.250 14.166 1.00 92.44 91 MET A CA 1
ATOM 737 C C . MET A 1 91 ? -12.487 6.914 13.693 1.00 92.44 91 MET A C 1
ATOM 739 O O . MET A 1 91 ? -12.181 6.852 12.503 1.00 92.44 91 MET A O 1
ATOM 743 N N . ASP A 1 92 ? -11.680 7.450 14.607 1.00 91.69 92 ASP A N 1
ATOM 744 C CA . ASP A 1 92 ? -10.358 7.998 14.287 1.00 91.69 92 ASP A CA 1
ATOM 745 C C . ASP A 1 92 ? -9.422 6.920 13.723 1.00 91.69 92 ASP A C 1
ATOM 747 O O . ASP A 1 92 ? -8.805 7.110 12.669 1.00 91.69 92 ASP A O 1
ATOM 751 N N . LEU A 1 93 ? -9.375 5.739 14.354 1.00 92.44 93 LEU A N 1
ATOM 752 C CA . LEU A 1 93 ? -8.640 4.580 13.831 1.00 92.44 93 LEU A CA 1
ATOM 753 C C . LEU A 1 93 ? -9.105 4.203 12.420 1.00 92.44 93 LEU A C 1
ATOM 755 O O . LEU A 1 93 ? -8.283 3.958 11.530 1.00 92.44 93 LEU A O 1
ATOM 759 N N . TYR A 1 94 ? -10.420 4.166 12.202 1.00 94.12 94 TYR A N 1
ATOM 760 C CA . TYR A 1 94 ? -11.007 3.850 10.907 1.00 94.12 94 TYR A CA 1
ATOM 761 C C . TYR A 1 94 ? -10.617 4.883 9.848 1.00 94.12 94 TYR A C 1
ATOM 763 O O . TYR A 1 94 ? -10.198 4.505 8.754 1.00 94.12 94 TYR A O 1
ATOM 771 N N . MET A 1 95 ? -10.710 6.175 10.163 1.00 93.88 95 MET A N 1
ATOM 772 C CA . MET A 1 95 ? -10.367 7.258 9.241 1.00 93.88 95 MET A CA 1
ATOM 773 C C . MET A 1 95 ? -8.884 7.232 8.864 1.00 93.88 95 MET A C 1
ATOM 775 O O . MET A 1 95 ? -8.553 7.354 7.682 1.00 93.88 95 MET A O 1
ATOM 779 N N . ASN A 1 96 ? -7.999 6.977 9.828 1.00 92.75 96 ASN A N 1
ATOM 780 C CA . ASN A 1 96 ? -6.566 6.835 9.583 1.00 92.75 96 ASN A CA 1
ATOM 781 C C . ASN A 1 96 ? -6.236 5.643 8.674 1.00 92.75 96 ASN A C 1
ATOM 783 O O . ASN A 1 96 ? -5.538 5.799 7.665 1.00 92.75 96 ASN A O 1
ATOM 787 N N . LEU A 1 97 ? -6.773 4.458 8.978 1.00 94.12 97 LEU A N 1
ATOM 788 C CA . LEU A 1 97 ? -6.574 3.261 8.154 1.00 94.12 97 LEU A CA 1
ATOM 789 C C . LEU A 1 97 ? -7.200 3.410 6.761 1.00 94.12 97 LEU A C 1
ATOM 791 O O . LEU A 1 97 ? -6.619 2.967 5.770 1.00 94.12 97 LEU A O 1
ATOM 795 N N . SER A 1 98 ? -8.359 4.064 6.669 1.00 96.19 98 SER A N 1
ATOM 796 C CA . SER A 1 98 ? -9.048 4.353 5.409 1.00 96.19 98 SER A CA 1
ATOM 797 C C . SER A 1 98 ? -8.218 5.280 4.518 1.00 96.19 98 SER A C 1
ATOM 799 O O . SER A 1 98 ? -8.017 4.988 3.336 1.00 96.19 98 SER A O 1
ATOM 801 N N . ALA A 1 99 ? -7.647 6.350 5.085 1.00 95.00 99 ALA A N 1
ATOM 802 C CA . ALA A 1 99 ? -6.742 7.244 4.368 1.00 95.00 99 ALA A CA 1
ATOM 803 C C . ALA A 1 99 ? -5.514 6.490 3.832 1.00 95.00 99 ALA A C 1
ATOM 805 O O . ALA A 1 99 ? -5.170 6.616 2.653 1.00 95.00 99 ALA A O 1
ATOM 806 N N . LEU A 1 100 ? -4.901 5.641 4.662 1.00 94.75 100 LEU A N 1
ATOM 807 C CA . LEU A 1 100 ? -3.741 4.840 4.275 1.00 94.75 100 LEU A CA 1
ATOM 808 C C . LEU A 1 100 ? -4.070 3.816 3.176 1.00 94.75 100 LEU A C 1
ATOM 810 O O . LEU A 1 100 ? -3.304 3.666 2.218 1.00 94.75 100 LEU A O 1
ATOM 814 N N . SER A 1 101 ? -5.222 3.144 3.274 1.00 96.69 101 SER A N 1
ATOM 815 C CA . SER A 1 101 ? -5.709 2.220 2.241 1.00 96.69 101 SER A CA 1
ATOM 816 C C . SER A 1 101 ? -5.957 2.952 0.920 1.00 96.69 101 SER A C 1
ATOM 818 O O . SER A 1 101 ? -5.490 2.506 -0.129 1.00 96.69 101 SER A O 1
ATOM 820 N N . SER A 1 102 ? -6.602 4.122 0.967 1.00 97.62 102 SER A N 1
ATOM 821 C CA . SER A 1 102 ? -6.903 4.951 -0.207 1.00 97.62 102 SER A CA 1
ATOM 822 C C . SER A 1 102 ? -5.639 5.424 -0.931 1.00 97.62 102 SER A C 1
ATOM 824 O O . SER A 1 102 ? -5.527 5.293 -2.150 1.00 97.62 102 SER A O 1
ATOM 826 N N . ILE A 1 103 ? -4.645 5.920 -0.191 1.00 96.75 103 ILE A N 1
ATOM 827 C CA . ILE A 1 103 ? -3.365 6.353 -0.767 1.00 96.75 103 ILE A CA 1
ATOM 828 C C . ILE A 1 103 ? -2.608 5.162 -1.377 1.00 96.75 103 ILE A C 1
ATOM 830 O O . ILE A 1 103 ? -2.074 5.264 -2.485 1.00 96.75 103 ILE A O 1
ATOM 834 N N . THR A 1 104 ? -2.616 4.009 -0.702 1.00 96.62 104 THR A N 1
ATOM 835 C CA . THR A 1 104 ? -1.996 2.777 -1.216 1.00 96.62 104 THR A CA 1
ATOM 836 C C . THR A 1 104 ? -2.690 2.280 -2.487 1.00 96.62 104 THR A C 1
ATOM 838 O O . THR A 1 104 ? -2.015 1.878 -3.433 1.00 96.62 104 THR A O 1
ATOM 841 N N . GLU A 1 105 ? -4.021 2.354 -2.551 1.00 97.88 105 GLU A N 1
ATOM 842 C CA . GLU A 1 105 ? -4.809 2.008 -3.739 1.00 97.88 105 GLU A CA 1
ATOM 843 C C . GLU A 1 105 ? -4.480 2.918 -4.927 1.00 97.88 105 GLU A C 1
ATOM 845 O O . GLU A 1 105 ? -4.319 2.433 -6.043 1.00 97.88 105 GLU A O 1
ATOM 850 N N . ARG A 1 106 ? -4.312 4.227 -4.710 1.00 98.00 106 ARG A N 1
ATOM 851 C CA . ARG A 1 106 ? -3.923 5.154 -5.788 1.00 98.00 106 ARG A CA 1
ATOM 852 C C . ARG A 1 106 ? -2.541 4.828 -6.354 1.00 98.00 106 ARG A C 1
ATOM 854 O O . ARG A 1 106 ? -2.375 4.805 -7.571 1.00 98.00 106 ARG A O 1
ATOM 861 N N . SER A 1 107 ? -1.572 4.517 -5.492 1.00 97.69 107 SER A N 1
ATOM 862 C CA . SER A 1 107 ? -0.242 4.065 -5.930 1.00 97.69 107 SER A CA 1
ATOM 863 C C . SER A 1 107 ? -0.313 2.722 -6.680 1.00 97.69 107 SER A C 1
ATOM 865 O O . SER A 1 107 ? 0.278 2.574 -7.750 1.00 97.69 107 SER A O 1
ATOM 867 N N . LEU A 1 108 ? -1.124 1.769 -6.204 1.00 97.62 108 LEU 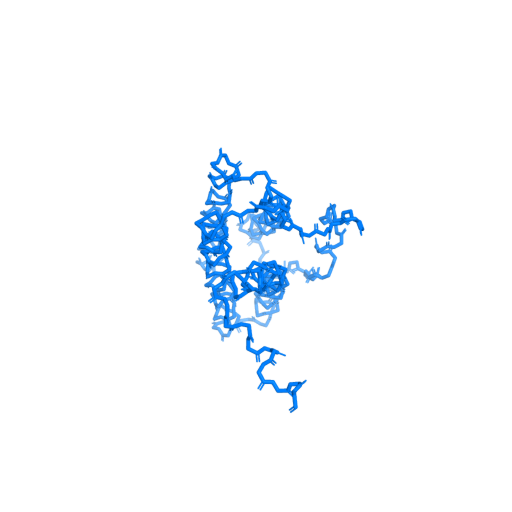A N 1
ATOM 868 C CA . LEU A 1 108 ? -1.392 0.512 -6.911 1.00 97.62 108 LEU A CA 1
ATOM 869 C C . LEU A 1 108 ? -1.960 0.749 -8.321 1.00 97.62 108 LEU A C 1
ATOM 871 O O . LEU A 1 108 ? -1.503 0.140 -9.291 1.00 97.62 108 LEU A O 1
ATOM 875 N N . GLN A 1 109 ? -2.965 1.618 -8.440 1.00 98.00 109 GLN A N 1
ATOM 876 C CA . GLN A 1 109 ? -3.586 1.965 -9.718 1.00 98.00 109 GLN A CA 1
ATOM 877 C C . GLN A 1 109 ? -2.588 2.624 -10.665 1.00 98.00 109 GLN A C 1
ATOM 879 O O . GLN A 1 109 ? -2.552 2.264 -11.843 1.00 98.00 109 GLN A O 1
ATOM 884 N N . PHE A 1 110 ? -1.740 3.518 -10.150 1.00 98.06 110 PHE A N 1
ATOM 885 C CA . PHE A 1 110 ? -0.656 4.112 -10.923 1.00 98.06 110 PHE A CA 1
ATOM 886 C C . PHE A 1 110 ? 0.261 3.035 -11.520 1.00 98.06 110 PHE A C 1
ATOM 888 O O . PHE A 1 110 ? 0.504 3.058 -12.724 1.00 98.06 110 PHE A O 1
ATOM 895 N N . TYR A 1 111 ? 0.716 2.052 -10.734 1.00 97.50 111 TYR A N 1
ATOM 896 C CA . TYR A 1 111 ? 1.593 1.000 -11.260 1.00 97.50 111 TYR A CA 1
ATOM 897 C C . TYR A 1 111 ? 0.923 0.134 -12.323 1.00 97.50 111 TYR A C 1
ATOM 899 O O . TYR A 1 111 ? 1.543 -0.174 -13.338 1.00 97.50 111 TYR A O 1
ATOM 907 N N . ARG A 1 112 ? -0.358 -0.203 -12.150 1.00 97.62 112 ARG A N 1
ATOM 908 C CA . ARG A 1 112 ? -1.122 -0.923 -13.181 1.00 97.62 112 ARG A CA 1
ATOM 909 C C . ARG A 1 112 ? -1.234 -0.121 -14.475 1.00 97.62 112 ARG A C 1
ATOM 911 O O . ARG A 1 112 ? -1.079 -0.675 -15.559 1.00 97.62 112 ARG A O 1
ATOM 918 N N . GLN A 1 113 ? -1.489 1.182 -14.374 1.00 97.31 113 GLN A N 1
ATOM 919 C CA . GLN A 1 113 ? -1.546 2.063 -15.540 1.00 97.31 113 GLN A CA 1
ATOM 920 C C . GLN A 1 113 ? -0.175 2.207 -16.205 1.00 97.31 113 GLN A C 1
ATOM 922 O O . GLN A 1 113 ? -0.089 2.153 -17.428 1.00 97.31 113 GLN A O 1
ATOM 927 N N . ALA A 1 114 ? 0.896 2.340 -15.420 1.00 95.56 114 ALA A N 1
ATOM 928 C CA . ALA A 1 114 ? 2.259 2.394 -15.932 1.00 95.56 114 ALA A CA 1
ATOM 929 C C . ALA A 1 114 ? 2.623 1.104 -16.683 1.00 95.56 114 ALA A C 1
ATOM 931 O O . ALA A 1 114 ? 3.120 1.185 -17.801 1.00 95.56 114 ALA A O 1
ATOM 932 N N . ALA A 1 115 ? 2.284 -0.067 -16.132 1.00 95.19 115 ALA A N 1
ATOM 933 C CA . ALA A 1 115 ? 2.479 -1.352 -16.799 1.00 95.19 115 ALA A CA 1
ATOM 934 C C . ALA A 1 115 ? 1.702 -1.439 -18.123 1.00 95.19 115 ALA A C 1
ATOM 936 O O . ALA A 1 115 ? 2.267 -1.805 -19.147 1.00 95.19 115 ALA A O 1
ATOM 937 N N . ASN A 1 116 ? 0.422 -1.059 -18.131 1.00 96.31 116 ASN A N 1
ATOM 938 C CA . ASN A 1 116 ? -0.409 -1.117 -19.339 1.00 96.31 116 ASN A CA 1
ATOM 939 C C . ASN A 1 116 ? 0.063 -0.159 -20.445 1.00 96.31 116 ASN A C 1
ATOM 941 O O . ASN A 1 116 ? -0.112 -0.456 -21.624 1.00 96.31 116 ASN A O 1
ATOM 945 N N . ASN A 1 117 ? 0.660 0.974 -20.068 1.00 95.50 117 ASN A N 1
ATOM 946 C CA . ASN A 1 117 ? 1.135 2.000 -20.998 1.00 95.50 117 ASN A CA 1
ATOM 947 C C . ASN A 1 117 ? 2.610 1.830 -21.402 1.00 95.50 117 ASN A C 1
ATOM 949 O O . ASN A 1 117 ? 3.110 2.602 -22.222 1.00 95.50 117 ASN A O 1
ATOM 953 N N . SER A 1 118 ? 3.321 0.858 -20.830 1.00 92.50 118 SER A N 1
ATOM 954 C CA . SER A 1 118 ? 4.721 0.600 -21.160 1.00 92.50 118 SER A CA 1
ATOM 955 C C . SER A 1 118 ? 4.856 -0.073 -22.524 1.00 92.50 118 SER A C 1
ATOM 957 O O . SER A 1 118 ? 4.217 -1.087 -22.812 1.00 92.50 118 SER A O 1
ATOM 959 N N . ALA A 1 119 ? 5.734 0.481 -23.362 1.00 90.06 119 ALA A N 1
ATOM 960 C CA . ALA A 1 119 ? 6.008 -0.047 -24.697 1.00 90.06 119 ALA A CA 1
ATOM 961 C C . ALA A 1 119 ? 6.834 -1.344 -24.655 1.00 90.06 119 ALA A C 1
ATOM 963 O O . ALA A 1 119 ? 6.714 -2.181 -25.548 1.00 90.06 119 ALA A O 1
ATOM 964 N N . TYR A 1 120 ? 7.657 -1.519 -23.617 1.00 88.12 120 TYR A N 1
ATOM 965 C CA . TYR A 1 120 ? 8.580 -2.641 -23.487 1.00 88.12 120 TYR A CA 1
ATOM 966 C C . TYR A 1 120 ? 8.110 -3.654 -22.444 1.00 88.12 120 TYR A C 1
ATOM 968 O O . TYR A 1 120 ? 7.712 -3.281 -21.343 1.00 88.12 120 TYR A O 1
ATOM 976 N N . GLU A 1 121 ? 8.217 -4.945 -22.760 1.00 87.31 121 GLU A N 1
ATOM 977 C CA . GLU A 1 121 ? 7.695 -6.022 -21.908 1.00 87.31 121 GLU A CA 1
ATOM 978 C C . GLU A 1 121 ? 8.378 -6.095 -20.536 1.00 87.31 121 GLU A C 1
ATOM 980 O O . GLU A 1 121 ? 7.718 -6.302 -19.521 1.00 87.31 121 GLU A O 1
ATOM 985 N N . TYR A 1 122 ? 9.685 -5.831 -20.476 1.00 84.75 122 TYR A N 1
ATOM 986 C CA . TYR A 1 122 ? 10.420 -5.792 -19.212 1.00 84.75 122 TYR A CA 1
ATOM 987 C C . TYR A 1 122 ? 9.922 -4.677 -18.273 1.00 84.75 122 TYR A C 1
ATOM 989 O O . TYR A 1 122 ? 9.870 -4.879 -17.061 1.00 84.75 122 TYR A O 1
ATOM 997 N N . GLU A 1 123 ? 9.500 -3.522 -18.807 1.00 88.06 123 GLU A N 1
ATOM 998 C CA . GLU A 1 123 ? 8.920 -2.447 -17.991 1.00 88.06 123 GLU A CA 1
ATOM 999 C C . GLU A 1 123 ? 7.538 -2.851 -17.475 1.00 88.06 123 GLU A C 1
ATOM 1001 O O . GLU A 1 123 ? 7.204 -2.565 -16.324 1.00 88.06 123 GLU A O 1
ATOM 1006 N N . LYS A 1 124 ? 6.744 -3.555 -18.297 1.00 91.50 124 LYS A N 1
ATOM 1007 C CA . LYS A 1 124 ? 5.440 -4.075 -17.868 1.00 91.50 124 LYS A CA 1
ATOM 1008 C C . LYS A 1 124 ? 5.593 -5.045 -16.709 1.00 91.50 124 LYS A C 1
ATOM 1010 O O . LYS A 1 124 ? 4.879 -4.915 -15.718 1.00 91.50 124 LYS A O 1
ATOM 1015 N N . ILE A 1 125 ? 6.525 -5.994 -16.823 1.00 89.94 125 ILE A N 1
ATOM 1016 C CA . ILE A 1 125 ? 6.827 -6.961 -15.762 1.00 89.94 125 ILE A CA 1
ATOM 1017 C C . ILE A 1 125 ? 7.239 -6.215 -14.493 1.00 89.94 125 ILE A C 1
ATOM 1019 O O . ILE A 1 125 ? 6.647 -6.437 -13.441 1.00 89.94 125 ILE A O 1
ATOM 1023 N N . PHE A 1 126 ? 8.169 -5.264 -14.600 1.00 90.25 126 PHE A N 1
ATOM 1024 C CA . PHE A 1 126 ? 8.624 -4.468 -13.464 1.00 90.25 126 PHE A CA 1
ATOM 1025 C C . PHE A 1 126 ? 7.481 -3.728 -12.752 1.00 90.25 126 PHE A C 1
ATOM 1027 O O . PHE A 1 126 ? 7.312 -3.863 -11.538 1.00 90.25 126 PHE A O 1
ATOM 1034 N N . PHE A 1 127 ? 6.661 -2.974 -13.488 1.00 93.62 127 PHE A N 1
ATOM 1035 C CA . PHE A 1 127 ? 5.542 -2.241 -12.896 1.00 93.62 127 PHE A CA 1
ATOM 1036 C C . PHE A 1 127 ? 4.459 -3.171 -12.338 1.00 93.62 127 PHE A C 1
ATOM 1038 O O . PHE A 1 127 ? 3.893 -2.874 -11.286 1.00 93.62 127 PHE A O 1
ATOM 1045 N N . ASN A 1 128 ? 4.206 -4.319 -12.972 1.00 93.38 128 ASN A N 1
ATOM 1046 C CA . ASN A 1 128 ? 3.308 -5.335 -12.426 1.00 93.38 128 ASN A CA 1
ATOM 1047 C C . ASN A 1 128 ? 3.841 -5.924 -11.114 1.00 93.38 128 ASN A C 1
ATOM 1049 O O . ASN A 1 128 ? 3.064 -6.110 -10.178 1.00 93.38 128 ASN A O 1
ATOM 1053 N N . SER A 1 129 ? 5.151 -6.146 -10.990 1.00 90.94 129 SER A N 1
ATOM 1054 C CA . SER A 1 129 ? 5.746 -6.592 -9.728 1.00 90.94 129 SER A CA 1
ATOM 1055 C C . SER A 1 129 ? 5.588 -5.552 -8.614 1.00 90.94 129 SER A C 1
ATOM 1057 O O . SER A 1 129 ? 5.236 -5.913 -7.489 1.00 90.94 129 SER A O 1
ATOM 1059 N N . LEU A 1 130 ? 5.774 -4.258 -8.910 1.00 92.69 130 LEU A N 1
ATOM 1060 C CA . LEU A 1 130 ? 5.512 -3.177 -7.946 1.00 92.69 130 LEU A CA 1
ATOM 1061 C C . LEU A 1 130 ? 4.026 -3.101 -7.560 1.00 92.69 130 LEU A C 1
ATOM 1063 O O . LEU A 1 130 ? 3.690 -2.933 -6.384 1.00 92.69 130 LEU A O 1
ATOM 1067 N N . ALA A 1 131 ? 3.126 -3.285 -8.529 1.00 94.88 131 ALA A N 1
ATOM 1068 C CA . ALA A 1 131 ? 1.691 -3.353 -8.279 1.00 94.88 131 ALA A CA 1
ATOM 1069 C C . ALA A 1 131 ? 1.337 -4.527 -7.350 1.00 94.88 131 ALA A C 1
ATOM 1071 O O . ALA A 1 131 ? 0.575 -4.356 -6.399 1.00 94.88 131 ALA A O 1
ATOM 1072 N N . GLU A 1 132 ? 1.902 -5.715 -7.562 1.00 91.38 132 GLU A N 1
ATOM 1073 C CA . GLU A 1 132 ? 1.635 -6.857 -6.683 1.00 91.38 132 GLU A CA 1
ATOM 1074 C C . GLU A 1 132 ? 2.152 -6.621 -5.255 1.00 91.38 132 GLU A C 1
ATOM 1076 O O . GLU A 1 132 ? 1.432 -6.930 -4.303 1.00 91.38 132 GLU A O 1
ATOM 1081 N N . GLN A 1 133 ? 3.307 -5.969 -5.072 1.00 90.25 133 GLN A N 1
ATOM 1082 C CA . GLN A 1 133 ? 3.761 -5.550 -3.736 1.00 90.25 133 GLN A CA 1
ATOM 1083 C C . GLN A 1 133 ? 2.746 -4.613 -3.061 1.00 90.25 133 GLN A C 1
ATOM 1085 O O . GLN A 1 133 ? 2.304 -4.869 -1.936 1.00 90.25 133 GLN A O 1
ATOM 1090 N N . LYS A 1 134 ? 2.285 -3.569 -3.764 1.00 93.06 134 LYS A N 1
ATOM 1091 C CA . LYS A 1 134 ? 1.276 -2.629 -3.238 1.00 93.06 134 LYS A CA 1
ATOM 1092 C C . LYS A 1 134 ? -0.042 -3.294 -2.886 1.00 93.06 134 LYS A C 1
ATOM 1094 O O . LYS A 1 134 ? -0.641 -2.985 -1.857 1.00 93.06 134 LYS A O 1
ATOM 1099 N N . LYS A 1 135 ? -0.488 -4.231 -3.714 1.00 94.12 135 LYS A N 1
ATOM 1100 C CA . LYS A 1 135 ? -1.714 -4.996 -3.494 1.00 94.12 135 LYS A CA 1
ATOM 1101 C C . LYS A 1 135 ? -1.648 -5.803 -2.203 1.00 94.12 135 LYS A C 1
ATOM 1103 O O . LYS A 1 135 ? -2.658 -5.889 -1.503 1.00 94.12 135 LYS A O 1
ATOM 1108 N N . VAL A 1 136 ? -0.497 -6.384 -1.858 1.00 89.81 136 VAL A N 1
ATOM 1109 C CA . VAL A 1 136 ? -0.384 -7.100 -0.584 1.00 89.81 136 VAL A CA 1
ATOM 1110 C C . VAL A 1 136 ? -0.392 -6.141 0.601 1.00 89.81 136 VAL A C 1
ATOM 1112 O O . VAL A 1 136 ? -1.139 -6.387 1.548 1.00 89.81 136 VAL A O 1
ATOM 1115 N N . ILE A 1 137 ? 0.341 -5.026 0.530 1.00 91.06 137 ILE A N 1
ATOM 1116 C CA . ILE A 1 137 ? 0.300 -3.983 1.571 1.00 91.06 137 ILE A CA 1
ATOM 1117 C C . ILE A 1 137 ? -1.147 -3.532 1.801 1.00 91.06 137 ILE A C 1
ATOM 1119 O O . ILE A 1 137 ? -1.634 -3.536 2.932 1.00 91.06 137 ILE A O 1
ATOM 1123 N N . LYS A 1 138 ? -1.876 -3.245 0.717 1.00 94.38 138 LYS A N 1
ATOM 1124 C CA . LYS A 1 138 ? -3.288 -2.866 0.776 1.00 94.38 138 LYS A CA 1
ATOM 1125 C C . LYS A 1 138 ? -4.143 -3.925 1.467 1.00 94.38 138 LYS A C 1
ATOM 1127 O O . LYS A 1 138 ? -4.904 -3.591 2.364 1.00 94.38 138 LYS A O 1
ATOM 1132 N N . ARG A 1 139 ? -3.998 -5.205 1.108 1.00 92.00 139 ARG A N 1
ATOM 1133 C CA . ARG A 1 139 ? -4.748 -6.299 1.754 1.00 92.00 139 ARG A CA 1
ATOM 1134 C C . ARG A 1 139 ? -4.516 -6.354 3.265 1.00 92.00 139 ARG A C 1
ATOM 1136 O O . ARG A 1 139 ? -5.444 -6.682 4.004 1.00 92.00 139 ARG A O 1
ATOM 1143 N N . ARG A 1 140 ? -3.303 -6.049 3.734 1.00 89.31 140 ARG A N 1
ATOM 1144 C CA . ARG A 1 140 ? -2.992 -5.996 5.171 1.00 89.31 140 ARG A CA 1
ATOM 1145 C C . ARG A 1 140 ? -3.689 -4.822 5.851 1.00 89.31 140 ARG A C 1
ATOM 1147 O O . ARG A 1 140 ? -4.337 -5.032 6.873 1.00 89.31 140 ARG A O 1
ATOM 1154 N N . ILE A 1 141 ? -3.633 -3.634 5.250 1.00 93.44 141 ILE A N 1
ATOM 1155 C CA . ILE A 1 141 ? -4.348 -2.452 5.750 1.00 93.44 141 ILE A CA 1
ATOM 1156 C C . ILE A 1 141 ? -5.859 -2.718 5.782 1.00 93.44 141 ILE A C 1
ATOM 1158 O O . ILE A 1 141 ? -6.494 -2.503 6.808 1.00 93.44 141 ILE A O 1
ATOM 1162 N N . ASP A 1 142 ? -6.429 -3.266 4.706 1.00 94.38 142 ASP A N 1
ATOM 1163 C CA . ASP A 1 142 ? -7.858 -3.589 4.615 1.00 94.38 142 ASP A CA 1
ATOM 1164 C C . ASP A 1 142 ? -8.287 -4.637 5.652 1.00 94.38 142 ASP A C 1
ATOM 1166 O O . ASP A 1 142 ? -9.407 -4.594 6.162 1.00 94.38 142 ASP A O 1
ATOM 1170 N N . SER A 1 143 ? -7.400 -5.577 5.992 1.00 91.94 143 SER A N 1
ATOM 1171 C CA . SER A 1 143 ? -7.667 -6.561 7.045 1.00 91.94 143 SER A CA 1
ATOM 1172 C C . SER A 1 143 ? -7.808 -5.881 8.408 1.00 91.94 143 SER A C 1
ATOM 1174 O O . SER A 1 143 ? -8.754 -6.175 9.134 1.00 91.94 143 SER A O 1
ATOM 1176 N N . ALA A 1 144 ? -6.921 -4.938 8.734 1.00 92.44 144 ALA A N 1
ATOM 1177 C CA . ALA A 1 144 ? -7.023 -4.146 9.957 1.00 92.44 144 ALA A CA 1
ATOM 1178 C C . ALA A 1 144 ? -8.242 -3.215 9.947 1.00 92.44 144 ALA A C 1
ATOM 1180 O O . ALA A 1 144 ? -8.991 -3.167 10.921 1.00 92.44 144 ALA A O 1
ATOM 1181 N N . LEU A 1 145 ? -8.502 -2.555 8.813 1.00 94.81 145 LEU A N 1
ATOM 1182 C CA . LEU A 1 145 ? -9.689 -1.728 8.604 1.00 94.81 145 LEU A CA 1
ATOM 1183 C C . LEU A 1 145 ? -10.966 -2.523 8.898 1.00 94.81 145 LEU A C 1
ATOM 1185 O O . LEU A 1 145 ? -11.870 -2.020 9.556 1.00 94.81 145 LEU A O 1
ATOM 1189 N N . ARG A 1 146 ? -11.029 -3.789 8.463 1.00 93.06 146 ARG A N 1
ATOM 1190 C CA . ARG A 1 146 ? -12.173 -4.671 8.719 1.00 93.06 146 ARG A CA 1
ATOM 1191 C C . ARG A 1 146 ? -12.349 -5.003 10.201 1.00 93.06 146 ARG A C 1
ATOM 1193 O O . ARG A 1 146 ? -13.485 -5.110 10.654 1.00 93.06 146 ARG A O 1
ATOM 1200 N N . VAL A 1 147 ? -11.258 -5.153 10.953 1.00 92.06 147 VAL A N 1
ATOM 1201 C CA . VAL A 1 147 ? -11.314 -5.356 12.411 1.00 92.06 147 VAL A CA 1
ATOM 1202 C C . VAL A 1 147 ? -11.931 -4.126 13.087 1.00 92.06 147 VAL A C 1
ATOM 1204 O O . VAL A 1 147 ? -12.884 -4.279 13.852 1.00 92.06 147 VAL A O 1
ATOM 1207 N N . VAL A 1 148 ? -11.479 -2.917 12.732 1.00 93.25 148 VAL A N 1
ATOM 1208 C CA . VAL A 1 148 ? -12.043 -1.652 13.250 1.00 93.25 148 VAL A CA 1
ATOM 1209 C C . VAL A 1 148 ? -13.500 -1.474 12.841 1.00 93.25 148 VAL A C 1
ATOM 1211 O O . VAL A 1 148 ? -14.350 -1.201 13.683 1.00 93.25 148 VAL A O 1
ATOM 1214 N N . TYR A 1 149 ? -13.816 -1.713 11.570 1.00 92.62 149 TYR A N 1
ATOM 1215 C CA . TYR A 1 149 ? -15.174 -1.634 11.040 1.00 92.62 149 TYR A CA 1
ATOM 1216 C C . TYR A 1 149 ? -16.140 -2.550 11.800 1.00 92.62 149 TYR A C 1
ATOM 1218 O O . TYR A 1 149 ? -17.201 -2.110 12.233 1.00 92.62 149 TYR A O 1
ATOM 1226 N N . ASN A 1 150 ? -15.767 -3.814 12.023 1.00 90.94 150 ASN A N 1
ATOM 1227 C CA . ASN A 1 150 ? -16.597 -4.751 12.779 1.00 90.94 150 ASN A CA 1
ATOM 1228 C C . ASN A 1 150 ? -16.802 -4.297 14.234 1.00 90.94 150 ASN A C 1
ATOM 1230 O O . ASN A 1 150 ? -17.901 -4.452 14.768 1.00 90.94 150 ASN A O 1
ATOM 1234 N N . SER A 1 151 ? -15.768 -3.725 14.860 1.00 90.12 151 SER A N 1
ATOM 1235 C CA . SER A 1 151 ? -15.861 -3.163 16.211 1.00 90.12 151 SER A CA 1
ATOM 1236 C C . SER A 1 151 ? -16.821 -1.972 16.261 1.00 90.12 151 SER A C 1
ATOM 1238 O O . SER A 1 151 ? -17.729 -1.959 17.091 1.00 90.12 151 SER A O 1
ATOM 1240 N N . LEU A 1 152 ? -16.719 -1.034 15.312 1.00 90.56 152 LEU A N 1
ATOM 1241 C CA . LEU A 1 152 ? -17.650 0.093 15.178 1.00 90.56 152 LEU A CA 1
ATOM 1242 C C . LEU A 1 152 ? -19.100 -0.382 15.060 1.00 90.56 152 LEU A C 1
ATOM 1244 O O . LEU A 1 152 ? -19.960 0.068 15.813 1.00 90.56 152 LEU A O 1
ATOM 1248 N N . TRP A 1 153 ? -19.378 -1.350 14.183 1.00 87.75 153 TRP A N 1
ATOM 1249 C CA . TRP A 1 153 ? -20.734 -1.892 14.046 1.00 87.75 153 TRP A CA 1
ATOM 1250 C C . TRP A 1 153 ? -21.262 -2.551 15.315 1.00 87.75 153 TRP A C 1
ATOM 1252 O O . TRP A 1 153 ? -22.458 -2.455 15.592 1.00 87.75 153 TRP A O 1
ATOM 1262 N N . SER A 1 154 ? -20.386 -3.202 16.086 1.00 85.88 154 SER A N 1
ATOM 1263 C CA . SER A 1 154 ? -20.768 -3.787 17.372 1.00 85.88 154 SER A CA 1
ATOM 1264 C C . SER A 1 154 ? -21.190 -2.723 18.392 1.00 85.88 154 SER A C 1
ATOM 1266 O O . SER A 1 154 ? -22.094 -2.977 19.181 1.00 85.88 154 SER A O 1
ATOM 1268 N N . GLN A 1 155 ? -20.607 -1.520 18.331 1.00 84.75 155 GLN A N 1
ATOM 1269 C CA . GLN A 1 155 ? -20.957 -0.409 19.221 1.00 84.75 155 GLN A CA 1
ATOM 1270 C C . GLN A 1 155 ? -22.203 0.355 18.770 1.00 84.75 155 GLN A C 1
ATOM 1272 O O . GLN A 1 155 ? -22.996 0.780 19.604 1.00 84.75 155 GLN A O 1
ATOM 1277 N N . VAL A 1 156 ? -22.407 0.504 17.459 1.00 81.62 156 VAL A N 1
ATOM 1278 C CA . VAL A 1 156 ? -23.565 1.225 16.894 1.00 81.62 156 VAL A CA 1
ATOM 1279 C C . VAL A 1 156 ? -24.847 0.366 16.915 1.00 81.62 156 VAL A C 1
ATOM 1281 O O . VAL A 1 156 ? -25.934 0.855 16.623 1.00 81.62 156 VAL A O 1
ATOM 1284 N N . GLY A 1 157 ? -24.757 -0.915 17.293 1.00 68.44 157 GLY A N 1
ATOM 1285 C CA . GLY A 1 157 ? -25.920 -1.790 17.495 1.00 68.44 157 GLY A CA 1
ATOM 1286 C C . GLY A 1 157 ? -26.543 -2.352 16.211 1.00 68.44 157 GLY A C 1
ATOM 1287 O O . GLY A 1 157 ? -27.604 -2.965 16.262 1.00 68.44 157 GLY A O 1
ATOM 1288 N N . PHE A 1 158 ? -25.879 -2.194 15.064 1.00 63.09 158 PHE A N 1
ATOM 1289 C CA . PHE A 1 158 ? -26.342 -2.666 13.753 1.00 63.09 158 PHE A CA 1
ATOM 1290 C C . PHE A 1 158 ? -25.345 -3.635 13.112 1.00 63.09 158 PHE A C 1
ATOM 1292 O O . PHE A 1 158 ? -25.035 -3.544 11.929 1.00 63.09 158 PHE A O 1
ATOM 1299 N N . ALA A 1 159 ? -24.810 -4.580 13.882 1.00 59.12 159 ALA A N 1
ATOM 1300 C CA . ALA A 1 159 ? -23.950 -5.616 13.325 1.00 59.12 159 ALA A CA 1
ATOM 1301 C C . ALA A 1 159 ? -24.708 -6.426 12.242 1.00 59.12 159 ALA A C 1
ATOM 1303 O O . ALA A 1 159 ? -25.626 -7.180 12.581 1.00 59.12 159 ALA A O 1
ATOM 1304 N N . PRO A 1 160 ? -24.330 -6.338 10.947 1.00 57.84 160 PRO A N 1
ATOM 1305 C CA . PRO A 1 160 ? -25.099 -6.927 9.840 1.00 57.84 160 PRO A CA 1
ATOM 1306 C C . PRO A 1 160 ? -25.115 -8.467 9.836 1.00 57.84 160 PRO A C 1
ATOM 1308 O O . PRO A 1 160 ? -25.750 -9.085 8.990 1.00 57.84 160 PRO A O 1
ATOM 1311 N N . PHE A 1 161 ? -24.418 -9.101 10.780 1.00 61.03 161 PHE A N 1
ATOM 1312 C CA . PHE A 1 161 ? -24.317 -10.551 10.956 1.00 61.03 161 PHE A CA 1
ATOM 1313 C C . PHE A 1 161 ? -25.179 -11.104 12.107 1.00 61.03 161 PHE A C 1
ATOM 1315 O O . PHE A 1 161 ? -25.206 -12.319 12.296 1.00 61.03 161 PHE A O 1
ATOM 1322 N N . ILE A 1 162 ? -25.879 -10.251 12.871 1.00 56.09 162 ILE A N 1
ATOM 1323 C CA . ILE A 1 162 ? -26.754 -10.684 13.981 1.00 56.09 162 ILE A CA 1
ATOM 1324 C C . ILE A 1 162 ? -28.227 -10.808 13.539 1.00 56.09 162 ILE A C 1
ATOM 1326 O O . ILE A 1 162 ? -28.961 -11.621 14.087 1.00 56.09 162 ILE A O 1
ATOM 1330 N N . PHE A 1 163 ? -28.643 -10.112 12.478 1.00 51.91 163 PHE A N 1
ATOM 1331 C CA . PHE A 1 163 ? -30.043 -10.017 12.023 1.00 51.91 163 PHE A CA 1
ATOM 1332 C C . PHE A 1 163 ? -30.635 -11.266 11.321 1.00 51.91 163 PHE A C 1
ATOM 1334 O O . PHE A 1 163 ? -31.576 -11.146 10.545 1.00 51.91 163 PHE A O 1
ATOM 1341 N N . GLY A 1 164 ? -30.120 -12.473 11.571 1.00 52.03 164 GLY A N 1
ATOM 1342 C CA . GLY A 1 164 ? -30.625 -13.696 10.921 1.00 52.03 164 GLY A CA 1
ATOM 1343 C C . GLY A 1 164 ? -30.403 -14.995 11.693 1.00 52.03 164 GLY A C 1
ATOM 1344 O O . GLY A 1 164 ? -30.335 -16.055 11.078 1.00 52.03 164 GLY A O 1
ATOM 1345 N N . LYS A 1 165 ? -30.220 -14.922 13.017 1.00 49.53 165 LYS A N 1
ATOM 1346 C CA . LYS A 1 165 ? -30.082 -16.098 13.897 1.00 49.53 165 LYS A CA 1
ATOM 1347 C C . LYS A 1 165 ? -31.212 -16.208 14.928 1.00 49.53 165 LYS A C 1
ATOM 1349 O O . LYS A 1 165 ? -30.966 -16.654 16.047 1.00 49.53 165 LYS A O 1
ATOM 1354 N N . GLU A 1 166 ? -32.420 -15.823 14.536 1.00 48.03 166 GLU A N 1
ATOM 1355 C CA . GLU A 1 166 ? -33.662 -16.201 15.220 1.00 48.03 166 GLU A CA 1
ATOM 1356 C C . GLU A 1 166 ? -34.551 -16.990 14.261 1.00 48.03 166 GLU A C 1
ATOM 1358 O O . GLU A 1 166 ? -34.670 -16.556 13.090 1.00 48.03 166 GLU A O 1
#

Secondary structure (DSSP, 8-state):
-HHHHHHHHHHHHHHHHHHHHHHHS-TTTHHHHHHHHHHHHHHHHHHHHHHH-S--S-PPP--HHHHHHHS---TT----PPTT--HHHHHHHHHHHHHHHHHHHHHHHHHHHHHHH-SSHHHHHHHHHHHHHHHHHHHHHHHHHHHHHHHHHHHHT--TTTTT--

pLDDT: mean 84.36, std 13.82, range [48.03, 98.06]

Organism: NCBI:txid1076179

Foldseek 3Di:
DVLLVVLLVLLVVLLVVLVVCCVPDDPLCNVLSLLSNQLSVVVNVLSVVCVPDPDNPDRDQDDLVVSNVVSPPPPPDDRDDDPPDDLVSLVVVLVSLVVSLVSLVVSLVSLCVQLVPDPDNNSVSNSVSVSSNSVVSSVVSVVNSVNSVQVSCVVVVNNVVPVPPD